Protein AF-A0A6I4LSW9-F1 (afdb_monomer_lite)

Structure (mmCIF, N/CA/C/O backbone):
data_AF-A0A6I4LSW9-F1
#
_entry.id   AF-A0A6I4LSW9-F1
#
loop_
_atom_site.group_PDB
_atom_site.id
_atom_site.type_symbol
_atom_site.label_atom_id
_atom_site.label_alt_id
_atom_site.label_comp_id
_atom_site.label_asym_id
_atom_site.label_entity_id
_atom_site.label_seq_id
_atom_site.pdbx_PDB_ins_code
_atom_site.Cartn_x
_atom_site.Cartn_y
_atom_site.Cartn_z
_atom_site.occupancy
_atom_site.B_iso_or_equiv
_atom_site.auth_seq_id
_atom_site.auth_comp_id
_atom_site.auth_asym_id
_atom_site.auth_atom_id
_atom_site.pdbx_PDB_model_num
ATOM 1 N N . MET A 1 1 ? -1.527 11.194 9.901 1.00 54.97 1 MET A N 1
ATOM 2 C CA . MET A 1 1 ? -1.126 10.408 8.713 1.00 54.97 1 MET A CA 1
ATOM 3 C C . MET A 1 1 ? -0.198 9.298 9.182 1.00 54.97 1 MET A C 1
ATOM 5 O O . MET A 1 1 ? 0.846 9.629 9.736 1.00 54.97 1 MET A O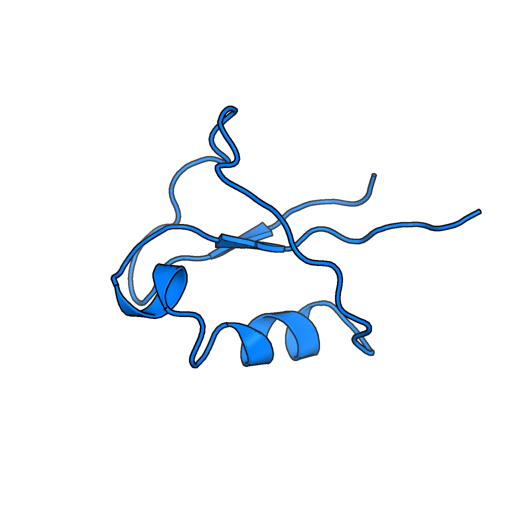 1
ATOM 9 N N . GLY A 1 2 ? -0.595 8.028 9.056 1.00 58.97 2 GLY A N 1
ATOM 10 C CA . GLY A 1 2 ? 0.242 6.887 9.447 1.00 58.97 2 GLY A CA 1
ATOM 11 C C . GLY A 1 2 ? 1.422 6.653 8.495 1.00 58.97 2 GLY A C 1
ATOM 12 O O . GLY A 1 2 ? 1.550 7.327 7.461 1.00 58.97 2 GLY A O 1
ATOM 13 N N . CYS A 1 3 ? 2.296 5.706 8.850 1.00 69.75 3 CYS A N 1
ATOM 14 C CA . CYS A 1 3 ? 3.401 5.281 7.992 1.00 69.75 3 CYS A CA 1
ATOM 15 C C . CYS A 1 3 ? 2.846 4.634 6.710 1.00 69.75 3 CYS A C 1
ATOM 17 O O . CYS A 1 3 ? 1.990 3.756 6.754 1.00 69.75 3 CYS A O 1
ATOM 19 N N . GLY A 1 4 ? 3.288 5.131 5.553 1.00 76.75 4 GLY A N 1
ATOM 20 C CA . GLY A 1 4 ? 2.937 4.567 4.251 1.00 76.75 4 GLY A CA 1
ATOM 21 C C . GLY A 1 4 ? 3.958 3.513 3.833 1.00 76.75 4 GLY A C 1
ATOM 22 O O . GLY A 1 4 ? 5.146 3.660 4.127 1.00 76.75 4 GLY A O 1
ATOM 23 N N . GLN A 1 5 ? 3.513 2.460 3.154 1.00 85.94 5 GLN A N 1
ATOM 24 C CA . GLN A 1 5 ? 4.388 1.467 2.529 1.00 85.94 5 GLN A CA 1
ATOM 25 C C . GLN A 1 5 ? 4.093 1.387 1.034 1.00 85.94 5 GLN A C 1
ATOM 27 O O . GLN A 1 5 ? 2.944 1.224 0.627 1.00 85.94 5 GLN A O 1
ATOM 32 N N . ALA A 1 6 ? 5.146 1.502 0.224 1.00 87.31 6 ALA A N 1
ATOM 33 C CA . ALA A 1 6 ? 5.070 1.376 -1.223 1.00 87.31 6 ALA A CA 1
ATOM 34 C C . ALA A 1 6 ? 5.282 -0.082 -1.650 1.00 87.31 6 ALA A C 1
ATOM 36 O O . ALA A 1 6 ? 6.1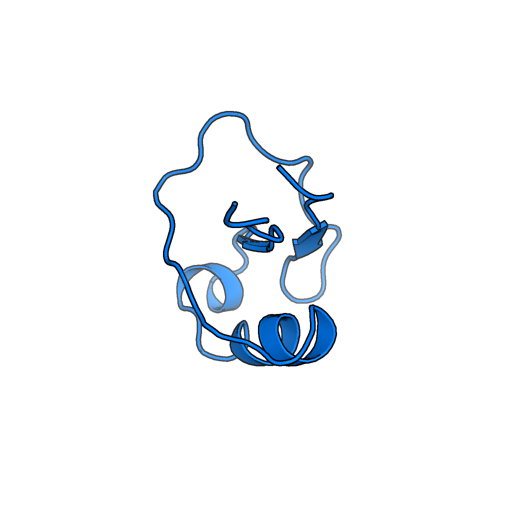98 -0.761 -1.177 1.00 87.31 6 ALA A O 1
ATOM 37 N N . TYR A 1 7 ? 4.455 -0.544 -2.581 1.00 87.75 7 TYR A N 1
ATOM 38 C CA . TYR A 1 7 ? 4.477 -1.891 -3.132 1.00 87.75 7 TYR A CA 1
ATOM 39 C C . TYR A 1 7 ? 4.549 -1.838 -4.656 1.00 87.75 7 TYR A C 1
ATOM 41 O O . TYR A 1 7 ? 3.939 -0.983 -5.301 1.00 87.75 7 TYR A O 1
ATOM 49 N N . ARG A 1 8 ? 5.286 -2.787 -5.233 1.00 85.88 8 ARG A N 1
ATOM 50 C CA . ARG A 1 8 ? 5.389 -3.010 -6.676 1.00 85.88 8 ARG A CA 1
ATOM 51 C C . ARG A 1 8 ? 5.458 -4.508 -6.948 1.00 85.88 8 ARG A C 1
ATOM 53 O O . ARG A 1 8 ? 6.106 -5.234 -6.194 1.00 85.88 8 ARG A O 1
ATOM 60 N N . ASN A 1 9 ? 4.799 -4.976 -8.004 1.00 83.88 9 ASN A N 1
ATOM 61 C CA . ASN A 1 9 ? 4.737 -6.403 -8.300 1.00 83.88 9 ASN A CA 1
ATOM 62 C C . ASN A 1 9 ? 6.132 -6.966 -8.644 1.00 83.88 9 ASN A C 1
ATOM 64 O O . ASN A 1 9 ? 6.766 -6.532 -9.604 1.00 83.88 9 ASN A O 1
ATOM 68 N N . GLY A 1 10 ? 6.626 -7.895 -7.817 1.00 72.38 10 GLY A N 1
ATOM 69 C CA . GLY A 1 10 ? 7.888 -8.625 -8.004 1.00 72.38 10 GLY A CA 1
ATOM 70 C C . GLY A 1 10 ? 9.187 -7.809 -7.925 1.00 72.38 10 GLY A C 1
ATOM 71 O O . GLY A 1 10 ? 10.262 -8.382 -8.086 1.00 72.38 10 GLY A O 1
ATOM 72 N N . HIS A 1 11 ? 9.125 -6.491 -7.727 1.00 69.75 11 HIS A N 1
ATOM 73 C CA . HIS A 1 11 ? 10.263 -5.575 -7.863 1.00 69.75 11 HIS A CA 1
ATOM 74 C C . HIS A 1 11 ? 10.383 -4.639 -6.651 1.00 69.75 11 HIS A C 1
ATOM 76 O O . HIS A 1 11 ? 9.452 -4.484 -5.862 1.00 69.75 11 HIS A O 1
ATOM 82 N N . ILE A 1 12 ? 11.532 -3.967 -6.524 1.00 73.38 12 ILE A N 1
ATOM 83 C CA . ILE A 1 12 ? 11.725 -2.907 -5.528 1.00 73.38 12 ILE A CA 1
ATOM 84 C C . ILE A 1 12 ? 10.743 -1.772 -5.845 1.00 73.38 12 ILE A C 1
ATOM 86 O O . ILE A 1 12 ? 10.736 -1.237 -6.960 1.00 73.38 12 ILE A O 1
ATOM 90 N N . ALA A 1 13 ? 9.890 -1.438 -4.875 1.00 76.38 13 ALA A N 1
ATOM 91 C CA . ALA A 1 13 ? 8.984 -0.308 -4.989 1.00 76.38 13 ALA A CA 1
ATOM 92 C C . ALA A 1 13 ? 9.788 0.984 -5.172 1.00 76.38 13 ALA A C 1
ATOM 94 O O . ALA A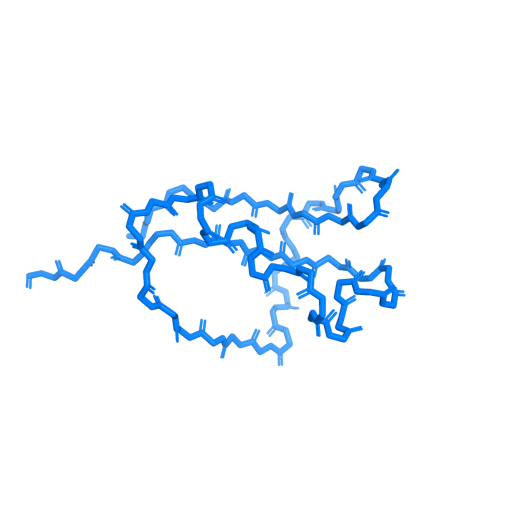 1 13 ? 10.820 1.180 -4.526 1.00 76.38 13 ALA A O 1
ATOM 95 N N . ALA A 1 14 ? 9.327 1.851 -6.073 1.00 70.06 14 ALA A N 1
ATOM 96 C CA . ALA A 1 14 ? 9.902 3.184 -6.188 1.00 70.06 14 ALA A CA 1
ATOM 97 C C . ALA A 1 14 ? 9.723 3.933 -4.852 1.00 70.06 14 ALA A C 1
ATOM 99 O O . ALA A 1 14 ? 8.772 3.629 -4.119 1.00 70.06 14 ALA A O 1
ATOM 100 N N . PRO A 1 15 ? 10.610 4.892 -4.517 1.00 66.75 15 PRO A N 1
ATOM 101 C CA . PRO A 1 15 ? 10.323 5.822 -3.430 1.00 66.75 15 PRO A CA 1
ATOM 102 C C . PRO A 1 15 ? 8.931 6.420 -3.647 1.00 66.75 15 PRO A C 1
ATOM 104 O O . PRO A 1 15 ? 8.523 6.605 -4.791 1.00 66.75 15 PRO A O 1
ATOM 107 N N . ALA A 1 16 ? 8.198 6.660 -2.559 1.00 65.44 16 ALA A N 1
ATOM 108 C CA . ALA A 1 16 ? 6.874 7.262 -2.631 1.00 65.44 16 ALA A CA 1
ATOM 109 C C . ALA A 1 16 ? 6.959 8.559 -3.451 1.00 65.44 16 ALA A C 1
ATOM 111 O O . ALA A 1 16 ? 7.575 9.531 -3.019 1.00 65.44 16 ALA A O 1
ATOM 112 N N . ASP A 1 17 ? 6.424 8.520 -4.670 1.00 61.34 17 ASP A N 1
ATOM 113 C CA . ASP A 1 17 ? 6.450 9.642 -5.599 1.00 61.34 17 ASP A CA 1
ATOM 114 C C . ASP A 1 17 ? 5.585 10.776 -5.028 1.00 61.34 17 ASP A C 1
ATOM 116 O O . ASP A 1 17 ? 4.455 10.545 -4.592 1.00 61.34 17 ASP A O 1
ATOM 120 N N . GLU A 1 18 ? 6.081 12.017 -5.073 1.00 59.84 18 GLU A N 1
ATOM 121 C CA . GLU A 1 18 ? 5.321 13.214 -4.665 1.00 59.84 18 GLU A CA 1
ATOM 122 C C . GLU A 1 18 ? 4.066 13.433 -5.537 1.00 59.84 18 GLU A C 1
ATOM 124 O O . GLU A 1 18 ? 3.159 14.180 -5.166 1.00 59.84 18 GLU A O 1
ATOM 129 N N . HIS A 1 19 ? 3.975 12.748 -6.683 1.00 67.19 19 HIS A N 1
ATOM 130 C CA . HIS A 1 19 ? 2.858 12.815 -7.620 1.00 67.19 19 HIS A CA 1
ATOM 131 C C . HIS A 1 19 ? 1.993 11.550 -7.575 1.00 67.19 19 HIS A C 1
ATOM 133 O O . HIS A 1 19 ? 2.040 10.681 -8.449 1.00 67.19 19 HIS A O 1
ATOM 139 N N . ILE A 1 20 ? 1.138 11.472 -6.556 1.00 73.31 20 ILE A N 1
ATOM 140 C CA . ILE A 1 20 ? 0.068 10.474 -6.484 1.00 73.31 20 ILE A CA 1
ATOM 141 C C . ILE A 1 20 ? -0.983 10.804 -7.559 1.00 73.31 20 ILE A C 1
ATOM 143 O O . ILE A 1 20 ? -1.691 11.803 -7.464 1.00 73.31 20 ILE A O 1
ATOM 147 N N . ASN A 1 21 ? -1.106 9.945 -8.578 1.00 78.75 21 ASN A N 1
ATOM 148 C CA . ASN A 1 21 ? -2.070 10.117 -9.680 1.00 78.75 21 ASN A CA 1
ATOM 149 C C . ASN A 1 21 ? -3.539 9.926 -9.246 1.00 78.75 21 ASN A C 1
ATOM 151 O O . ASN A 1 21 ? -4.460 10.297 -9.971 1.00 78.75 21 ASN A O 1
ATOM 155 N N . GLY A 1 22 ? -3.767 9.342 -8.069 1.00 83.06 22 GLY A N 1
ATOM 156 C CA . GLY A 1 22 ? -5.083 9.144 -7.472 1.00 83.06 22 GLY A CA 1
ATOM 157 C C . GLY A 1 22 ? -5.000 8.274 -6.221 1.00 83.06 22 GLY A C 1
ATOM 158 O O . GLY A 1 22 ? -4.007 7.582 -6.005 1.00 83.06 22 GLY A O 1
ATOM 159 N N . PHE A 1 23 ? -6.044 8.302 -5.395 1.00 87.19 23 PHE A N 1
ATOM 160 C CA . PHE A 1 23 ? -6.145 7.451 -4.212 1.00 87.19 23 PHE A CA 1
ATOM 161 C C . PHE A 1 23 ? -7.560 6.897 -4.058 1.00 87.19 23 PHE A C 1
ATOM 163 O O . PHE A 1 23 ? -8.542 7.513 -4.474 1.00 87.19 23 PHE A O 1
ATOM 170 N N . ILE A 1 24 ? -7.649 5.735 -3.420 1.00 88.38 24 ILE A N 1
ATOM 171 C CA . ILE A 1 24 ? -8.896 5.150 -2.931 1.00 88.38 24 ILE A CA 1
ATOM 172 C C . ILE A 1 24 ? -8.764 4.915 -1.429 1.00 88.38 24 ILE A C 1
ATOM 174 O O . ILE A 1 24 ? -7.656 4.787 -0.910 1.00 88.38 24 ILE A O 1
ATOM 178 N N . ARG A 1 25 ? -9.896 4.874 -0.729 1.00 90.38 25 ARG A N 1
ATOM 179 C CA . ARG A 1 25 ? -9.955 4.497 0.684 1.00 90.38 25 ARG A CA 1
ATOM 180 C C . ARG A 1 25 ? -10.656 3.158 0.789 1.00 90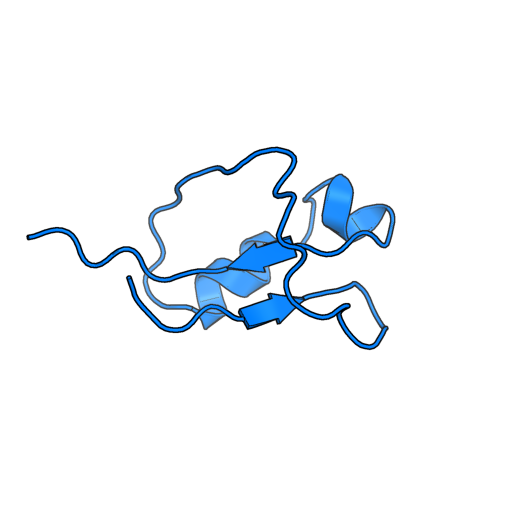.38 25 ARG A C 1
ATOM 182 O O . ARG A 1 25 ? -11.690 2.960 0.156 1.00 90.38 25 ARG A O 1
ATOM 189 N N . ILE A 1 26 ? -10.080 2.272 1.580 1.00 89.50 26 ILE A N 1
ATOM 190 C CA . ILE A 1 26 ? -10.618 0.949 1.866 1.00 89.50 26 ILE A CA 1
ATOM 191 C C . ILE A 1 26 ? -10.669 0.767 3.377 1.00 89.50 26 ILE A C 1
ATOM 193 O O . ILE A 1 26 ? -9.878 1.371 4.102 1.00 89.50 26 ILE A O 1
ATOM 197 N N . VAL A 1 27 ? -11.603 -0.056 3.837 1.00 90.94 27 VAL A N 1
ATOM 198 C CA . VAL A 1 27 ? -11.628 -0.532 5.219 1.00 90.94 27 VAL A CA 1
ATOM 199 C C . VAL A 1 27 ? -10.979 -1.905 5.213 1.00 90.94 27 VAL A C 1
ATOM 201 O O . VAL A 1 27 ? -11.421 -2.776 4.469 1.00 90.94 27 VAL A O 1
ATOM 204 N N . ALA A 1 28 ? -9.933 -2.061 6.015 1.00 89.56 28 ALA A N 1
ATOM 205 C CA . ALA A 1 28 ? -9.178 -3.294 6.165 1.00 89.56 28 ALA A CA 1
ATOM 206 C C . ALA A 1 28 ? -8.897 -3.529 7.650 1.00 89.56 28 ALA A C 1
ATOM 208 O O . ALA A 1 28 ? -8.716 -2.570 8.402 1.00 89.56 28 ALA A O 1
ATOM 209 N N . GLU A 1 29 ? -8.838 -4.788 8.081 1.00 88.56 29 GLU A N 1
ATOM 210 C CA . GLU A 1 29 ? -8.565 -5.111 9.492 1.00 88.56 29 GLU A CA 1
ATOM 211 C C . GLU A 1 29 ? -7.138 -4.725 9.912 1.00 88.56 29 GLU A C 1
ATOM 213 O O . GLU A 1 29 ? -6.870 -4.472 11.085 1.00 88.56 29 GLU A O 1
ATOM 218 N N . ASN A 1 30 ? -6.202 -4.720 8.959 1.00 87.25 30 ASN A N 1
ATOM 219 C CA . ASN A 1 30 ? -4.805 -4.348 9.154 1.00 87.25 30 ASN A CA 1
ATOM 220 C C . ASN A 1 30 ? -4.114 -4.108 7.798 1.00 87.25 30 ASN A C 1
ATOM 222 O O . ASN A 1 30 ? -4.638 -4.447 6.736 1.00 87.25 30 ASN A O 1
ATOM 226 N N . LEU A 1 31 ? -2.886 -3.580 7.838 1.00 86.44 31 LEU A N 1
ATOM 227 C CA . LEU A 1 31 ? -2.072 -3.331 6.641 1.00 86.44 31 LEU A CA 1
ATOM 228 C C . LEU A 1 31 ? -1.790 -4.585 5.794 1.00 86.44 31 LEU A C 1
ATOM 230 O O . LEU A 1 31 ? -1.624 -4.465 4.581 1.00 86.44 31 LEU A O 1
ATOM 234 N N . ALA A 1 32 ? -1.715 -5.777 6.395 1.00 88.25 32 ALA A N 1
ATOM 235 C CA . ALA A 1 32 ? -1.453 -7.002 5.640 1.00 88.25 32 ALA A CA 1
ATOM 236 C C . ALA A 1 32 ? -2.673 -7.429 4.811 1.00 88.25 32 ALA A C 1
ATOM 238 O O . ALA A 1 32 ? -2.510 -7.858 3.672 1.00 88.25 32 ALA A O 1
ATOM 239 N N . GLU A 1 33 ? -3.884 -7.253 5.341 1.00 90.94 33 GLU A N 1
ATOM 240 C CA . GLU A 1 33 ? -5.122 -7.483 4.589 1.00 90.94 33 GLU A CA 1
ATOM 241 C C . GLU A 1 33 ? -5.257 -6.466 3.446 1.00 90.94 33 GLU A C 1
ATOM 243 O O . GLU A 1 33 ? -5.414 -6.859 2.291 1.00 90.94 33 GLU A O 1
ATOM 248 N N . ALA A 1 34 ? -4.997 -5.182 3.723 1.00 91.31 34 ALA A N 1
ATOM 249 C CA . ALA A 1 34 ? -4.942 -4.143 2.693 1.00 91.31 34 ALA A CA 1
ATOM 250 C C . ALA A 1 34 ? -3.938 -4.464 1.567 1.00 91.31 34 ALA A C 1
ATOM 252 O O . ALA A 1 34 ? -4.186 -4.159 0.400 1.00 91.31 34 ALA A O 1
ATOM 253 N N . ARG A 1 35 ? -2.806 -5.100 1.895 1.00 90.56 35 ARG A N 1
ATOM 254 C CA . ARG A 1 35 ? -1.812 -5.538 0.907 1.00 90.56 35 ARG A CA 1
ATOM 255 C C . ARG A 1 35 ? -2.339 -6.646 -0.005 1.00 90.56 35 ARG A C 1
ATOM 257 O O . ARG A 1 35 ? -2.015 -6.624 -1.189 1.00 90.56 35 ARG A O 1
ATOM 264 N N . ASN A 1 36 ? -3.128 -7.591 0.502 1.00 91.31 36 ASN A N 1
ATOM 265 C CA . ASN A 1 36 ? -3.713 -8.644 -0.338 1.00 91.31 36 ASN A CA 1
ATOM 266 C C . ASN A 1 36 ? -4.680 -8.063 -1.382 1.00 91.31 36 ASN A C 1
ATOM 268 O O . ASN A 1 36 ? -4.783 -8.589 -2.485 1.00 91.31 36 ASN A O 1
ATOM 272 N N . LEU A 1 37 ? -5.314 -6.926 -1.083 1.00 90.44 37 LEU A N 1
ATOM 273 C CA . LEU A 1 37 ? -6.189 -6.209 -2.017 1.00 90.44 37 LEU A CA 1
ATOM 274 C C . LEU A 1 37 ? -5.436 -5.509 -3.167 1.00 90.44 37 LEU A C 1
ATOM 276 O O . LEU A 1 37 ? -6.069 -4.941 -4.058 1.00 90.44 37 LEU A O 1
ATOM 280 N N . LEU A 1 38 ? -4.096 -5.537 -3.177 1.00 89.31 38 LEU A N 1
ATOM 281 C CA . LEU A 1 38 ? -3.306 -5.105 -4.335 1.00 89.31 38 LEU A CA 1
ATOM 282 C C . LEU A 1 38 ? -3.422 -6.083 -5.506 1.00 89.31 38 LEU A C 1
ATOM 284 O O . LEU A 1 38 ? -3.264 -5.670 -6.657 1.00 89.31 38 LEU A O 1
ATOM 288 N N . GLU A 1 39 ? -3.691 -7.362 -5.240 1.00 88.50 39 GLU A N 1
ATOM 289 C CA . GLU A 1 39 ? -3.928 -8.337 -6.301 1.00 88.50 39 GLU A CA 1
ATOM 290 C C . GLU A 1 39 ? -5.226 -7.982 -7.040 1.00 88.50 39 GLU A C 1
ATOM 292 O O . GLU A 1 39 ? -6.289 -7.827 -6.443 1.00 88.50 39 GLU A O 1
ATOM 297 N N . GLY A 1 40 ? -5.130 -7.794 -8.358 1.00 87.94 40 GLY A N 1
ATOM 298 C CA . GLY A 1 40 ? -6.232 -7.286 -9.180 1.00 87.94 40 GLY A CA 1
ATOM 299 C C . GLY A 1 40 ? -6.314 -5.757 -9.274 1.00 87.94 40 GLY A C 1
ATOM 300 O O . GLY A 1 40 ? -7.134 -5.247 -10.039 1.00 87.94 40 GLY A O 1
ATOM 301 N N . ASN A 1 41 ? -5.454 -5.003 -8.577 1.00 89.94 41 ASN A N 1
ATOM 302 C CA . ASN A 1 41 ? -5.303 -3.573 -8.838 1.00 89.94 41 ASN A CA 1
ATOM 303 C C . ASN A 1 41 ? -4.603 -3.374 -10.200 1.00 89.94 41 ASN A C 1
ATOM 305 O O . ASN A 1 41 ? -3.462 -3.809 -10.355 1.00 89.94 41 ASN A O 1
ATOM 309 N N . PRO A 1 42 ? -5.222 -2.685 -11.179 1.00 89.31 42 PRO A N 1
ATOM 310 C CA . PRO A 1 42 ? -4.682 -2.593 -12.537 1.00 89.31 42 PRO A CA 1
ATOM 311 C C . PRO A 1 42 ? -3.336 -1.860 -12.603 1.00 89.31 42 PRO A C 1
ATOM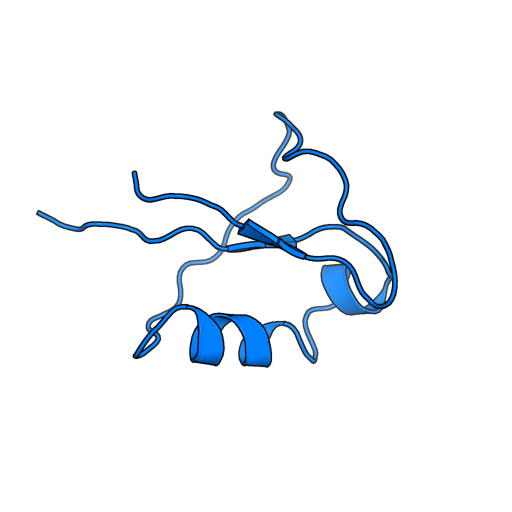 313 O O . PRO A 1 42 ? -2.498 -2.190 -13.437 1.00 89.31 42 PRO A O 1
ATOM 316 N N . THR A 1 43 ? -3.095 -0.891 -11.714 1.00 87.88 43 THR A N 1
ATOM 317 C CA . THR A 1 43 ? -1.809 -0.184 -11.628 1.00 87.88 43 THR A CA 1
ATOM 318 C C . THR A 1 43 ? -0.721 -1.100 -11.085 1.00 87.88 43 THR A C 1
ATOM 320 O O . THR A 1 43 ? 0.392 -1.111 -11.609 1.00 87.88 43 THR A O 1
ATOM 323 N N . PHE A 1 44 ? -1.033 -1.872 -10.044 1.00 88.44 44 PHE A N 1
ATOM 324 C CA . PHE A 1 44 ? -0.097 -2.825 -9.456 1.00 88.44 44 PHE A CA 1
ATOM 325 C C . PHE A 1 44 ? 0.230 -3.966 -10.429 1.00 88.44 44 PHE A C 1
ATOM 327 O O . PHE A 1 44 ? 1.402 -4.290 -10.625 1.00 88.44 44 PHE A O 1
ATOM 334 N N . ASP A 1 45 ? -0.793 -4.521 -11.082 1.00 89.00 45 ASP A N 1
ATOM 335 C CA . ASP A 1 45 ? -0.670 -5.619 -12.046 1.00 89.00 45 ASP A CA 1
ATOM 336 C C . ASP A 1 45 ? 0.142 -5.211 -13.286 1.00 89.00 45 ASP A C 1
ATOM 338 O O . ASP A 1 45 ? 1.032 -5.940 -13.720 1.00 89.00 45 ASP A O 1
ATOM 342 N N . ALA A 1 46 ? -0.040 -3.975 -13.767 1.00 87.81 46 ALA A N 1
ATOM 343 C CA . ALA A 1 46 ? 0.762 -3.390 -14.844 1.00 87.81 46 ALA A CA 1
ATOM 344 C C . ALA A 1 46 ? 2.221 -3.061 -14.445 1.00 87.81 46 ALA A C 1
ATOM 346 O O . ALA A 1 46 ? 2.975 -2.505 -15.247 1.00 87.81 46 ALA A O 1
ATOM 347 N N . GLY A 1 47 ? 2.641 -3.374 -13.213 1.00 85.00 47 GLY A N 1
ATOM 348 C CA . GLY A 1 47 ? 4.002 -3.145 -12.721 1.00 85.00 47 GLY A CA 1
ATOM 349 C C . GLY A 1 47 ? 4.270 -1.718 -12.232 1.00 85.00 47 GLY A C 1
ATOM 350 O O . GLY A 1 47 ? 5.439 -1.328 -12.105 1.00 85.00 47 GLY A O 1
ATOM 351 N N . GLY A 1 48 ? 3.215 -0.944 -11.968 1.00 86.38 48 GLY A N 1
ATOM 352 C CA . GLY A 1 48 ? 3.276 0.357 -11.308 1.00 86.38 48 GLY A CA 1
ATOM 353 C C . GLY A 1 48 ? 3.491 0.250 -9.794 1.00 86.38 48 GLY A C 1
ATOM 354 O O . GLY A 1 48 ? 3.491 -0.837 -9.213 1.00 86.38 48 GLY A O 1
ATOM 355 N N . THR A 1 49 ? 3.689 1.402 -9.152 1.00 88.25 49 THR A N 1
ATOM 356 C CA . THR A 1 49 ? 3.869 1.509 -7.696 1.00 88.25 49 THR A CA 1
ATOM 357 C C . THR A 1 49 ? 2.553 1.923 -7.043 1.00 88.25 49 THR A C 1
ATOM 359 O O . THR A 1 49 ? 1.913 2.872 -7.495 1.00 88.25 49 THR A O 1
ATOM 362 N N . VAL A 1 50 ? 2.166 1.240 -5.966 1.00 89.81 50 VAL A N 1
ATOM 363 C CA . VAL A 1 50 ? 1.003 1.592 -5.137 1.00 89.81 50 VAL A CA 1
ATOM 364 C C . VAL A 1 50 ? 1.459 1.788 -3.696 1.00 89.81 50 VAL A C 1
ATOM 366 O O . VAL A 1 50 ? 2.147 0.933 -3.146 1.00 89.81 50 VAL A O 1
ATOM 369 N N . GLU A 1 51 ? 1.078 2.905 -3.077 1.00 89.31 51 GLU A N 1
ATOM 370 C CA . GLU A 1 51 ? 1.313 3.160 -1.654 1.00 89.31 51 GLU A CA 1
ATOM 371 C C . GLU A 1 51 ? 0.054 2.836 -0.842 1.00 89.31 51 GLU A C 1
ATOM 373 O O . GLU A 1 51 ? -1.040 3.291 -1.177 1.00 89.31 51 GLU A O 1
ATOM 378 N N . ILE A 1 52 ? 0.213 2.079 0.244 1.00 89.56 52 ILE A N 1
ATOM 379 C CA . ILE A 1 52 ? -0.830 1.879 1.254 1.00 89.56 52 ILE A CA 1
ATOM 380 C C . ILE A 1 52 ? -0.471 2.718 2.471 1.00 89.56 52 ILE A C 1
ATOM 382 O O . ILE A 1 52 ? 0.649 2.632 2.978 1.00 89.56 52 ILE A O 1
ATOM 386 N N . ARG A 1 53 ? -1.428 3.512 2.954 1.00 87.44 53 ARG A N 1
ATOM 387 C CA . ARG A 1 53 ? -1.253 4.395 4.105 1.00 87.44 53 ARG A CA 1
ATOM 388 C C . ARG A 1 53 ? -2.414 4.258 5.072 1.00 87.44 53 ARG A C 1
ATOM 390 O O . ARG A 1 53 ? -3.570 4.357 4.668 1.00 87.44 53 ARG A O 1
ATOM 397 N N . GLU A 1 54 ? -2.091 4.100 6.352 1.00 87.62 54 GLU A N 1
ATOM 398 C CA . GLU A 1 54 ? -3.096 4.131 7.412 1.00 87.62 54 GLU A CA 1
ATOM 399 C C . GLU A 1 54 ? -3.661 5.544 7.572 1.00 87.62 54 GLU A C 1
ATOM 401 O O . GLU A 1 54 ? -2.931 6.536 7.740 1.00 87.62 54 GLU A O 1
ATOM 406 N N . ILE A 1 55 ? -4.987 5.618 7.532 1.00 85.56 55 ILE A N 1
ATOM 407 C CA . ILE A 1 55 ? -5.743 6.825 7.822 1.00 85.56 55 ILE A CA 1
ATOM 408 C C . ILE A 1 55 ? -6.187 6.701 9.274 1.00 85.56 55 ILE A C 1
ATOM 410 O O . 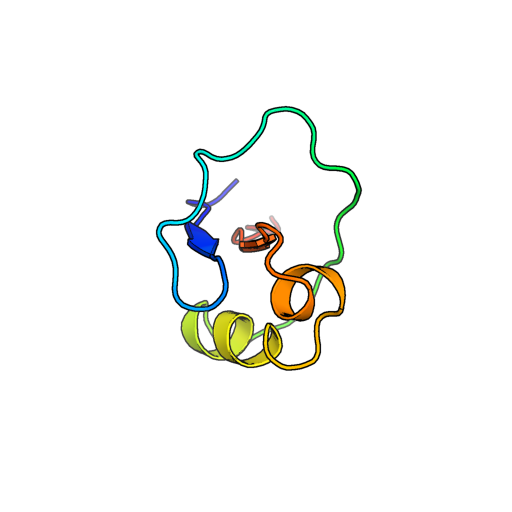ILE A 1 55 ? -7.022 5.870 9.605 1.00 85.56 55 ILE A O 1
ATOM 414 N N . ILE A 1 56 ? -5.579 7.508 10.141 1.00 78.19 56 ILE A N 1
ATOM 415 C CA . ILE A 1 56 ? -6.050 7.679 11.513 1.00 78.19 56 ILE A CA 1
ATOM 416 C C . ILE A 1 56 ? -7.181 8.702 11.415 1.00 78.19 56 ILE A C 1
ATOM 418 O O . ILE A 1 56 ? -6.909 9.881 11.176 1.00 78.19 56 ILE A O 1
ATOM 422 N N . GLU A 1 57 ? -8.424 8.236 11.470 1.00 70.81 57 GLU A N 1
ATOM 423 C CA . GLU A 1 57 ? -9.594 9.099 11.663 1.00 70.81 57 GLU A CA 1
ATOM 424 C C . GLU A 1 57 ? -9.668 9.484 13.158 1.00 70.81 57 GLU A C 1
ATOM 426 O O . GLU A 1 57 ? -9.285 8.677 14.006 1.00 70.81 57 GLU A O 1
ATOM 431 N N . ASP A 1 58 ? -10.043 10.736 13.452 1.00 56.34 58 ASP A N 1
ATOM 432 C CA . ASP A 1 58 ? -10.183 11.299 14.815 1.00 56.34 58 ASP A CA 1
ATOM 433 C C . ASP A 1 58 ? -11.377 10.695 15.572 1.00 56.34 58 ASP A C 1
ATOM 435 O O . ASP A 1 58 ? -12.459 10.565 14.949 1.00 56.34 58 ASP A O 1
#

Radius of gyration: 11.26 Å; chains: 1; bounding box: 23×22×30 Å

Sequence (58 aa):
MGCGQAYRNGHIAAPADEHINGFIRIVAENLAEARNLLEGNPTFDAGGTVEIREIIED

pLDDT: mean 81.76, std 10.28, range [54.97, 91.31]

Organism: NCBI:txid2509718

Foldseek 3Di:
DADKDKDAPPDDGDPPDPDDVDDDDDDDPDPVRVVVVLVVVPCRVVGHMDMDGDDDDD

Secondary structure (DSSP, 8-state):
---EEEEETTSPPPP--S----------SSHHHHHHTTTT-HHHHTT-EEEEE-----